Protein AF-A0A2K5JK47-F1 (afdb_monomer_lite)

Foldseek 3Di:
DDWDAWDKDKAWDPDADPVQKTKIKIKTWFIPDQDDKDKDKPDDDDQKDKDWAGWDADPVNRGTITMMMIIHHCVVAPQVAWMWIWIDHPPDDIDTDTHGRD

Secondary structure (DSSP, 8-state):
-PPBPPEEEEEE-SS--TTSEEEEEEEEEEEBSS-SEEEEES--STT-EEEEPPPEE-TTSS-EEEEEEEEEEGGGS-TT-EEEEEEEETTSPPEEEEEE--

Radius of gyration: 14.18 Å; chains: 1; bounding box: 30×26×41 Å

Organism: Colobus angolensis palliatus (NCBI:txid336983)

pLDDT: mean 94.97, std 5.03, range [65.44, 98.69]

Structure (mmCIF, N/CA/C/O backbone):
data_AF-A0A2K5JK47-F1
#
_entry.id   AF-A0A2K5JK47-F1
#
loop_
_atom_site.group_PDB
_atom_site.id
_atom_site.type_symbol
_atom_site.label_atom_id
_atom_site.label_alt_id
_atom_site.label_comp_id
_atom_site.label_asym_id
_atom_site.label_entity_id
_atom_site.label_seq_id
_atom_site.pdbx_PDB_ins_code
_atom_site.Cartn_x
_atom_site.Cartn_y
_atom_site.Cartn_z
_atom_site.occupancy
_atom_site.B_iso_or_equiv
_atom_site.auth_seq_id
_atom_site.auth_comp_id
_atom_site.auth_asym_id
_atom_site.auth_atom_id
_atom_site.pdbx_PDB_model_num
ATOM 1 N N . ALA A 1 1 ? 13.379 -0.827 -22.902 1.00 65.44 1 ALA A N 1
ATOM 2 C CA . ALA A 1 1 ? 11.934 -1.120 -22.817 1.00 65.44 1 ALA A CA 1
ATOM 3 C C . ALA A 1 1 ? 11.247 0.035 -22.097 1.00 65.44 1 ALA A C 1
ATOM 5 O O . ALA A 1 1 ? 11.854 0.592 -21.188 1.00 65.44 1 ALA A O 1
ATOM 6 N N . SER A 1 2 ? 10.051 0.430 -22.534 1.00 80.25 2 SER A N 1
ATOM 7 C CA . SER A 1 2 ? 9.274 1.495 -21.883 1.00 80.25 2 SER A CA 1
ATOM 8 C C . SER A 1 2 ? 8.578 0.966 -20.623 1.00 80.25 2 SER A C 1
ATOM 10 O O . SER A 1 2 ? 8.236 -0.218 -20.607 1.00 80.25 2 SER A O 1
ATOM 12 N N . PRO A 1 3 ? 8.351 1.798 -19.588 1.00 91.38 3 PRO A N 1
ATOM 13 C CA . PRO A 1 3 ? 7.661 1.352 -18.386 1.00 91.38 3 PRO A CA 1
ATOM 14 C C . PRO A 1 3 ? 6.229 0.890 -18.674 1.00 91.38 3 PRO A C 1
ATOM 16 O O . PRO A 1 3 ? 5.436 1.638 -19.245 1.00 91.38 3 PRO A O 1
ATOM 19 N N . THR A 1 4 ? 5.879 -0.311 -18.224 1.00 95.00 4 THR A N 1
ATOM 20 C CA . THR A 1 4 ? 4.503 -0.812 -18.228 1.00 95.00 4 THR A CA 1
ATOM 21 C C . THR A 1 4 ? 3.793 -0.306 -16.979 1.00 95.00 4 THR A C 1
ATOM 23 O O . THR A 1 4 ? 4.273 -0.479 -15.854 1.00 95.00 4 THR A O 1
ATOM 26 N N . LYS A 1 5 ? 2.653 0.358 -17.170 1.00 96.19 5 LYS A N 1
ATOM 27 C CA . LYS A 1 5 ? 1.809 0.850 -16.079 1.00 96.19 5 LYS A CA 1
ATOM 28 C C . LYS A 1 5 ? 1.182 -0.341 -15.324 1.00 96.19 5 LYS A C 1
ATOM 30 O O . LYS A 1 5 ? 0.603 -1.198 -15.988 1.00 96.19 5 LYS A O 1
ATOM 35 N N . PRO A 1 6 ? 1.248 -0.395 -13.976 1.00 97.50 6 PRO A N 1
ATOM 36 C CA . PRO A 1 6 ? 0.569 -1.442 -13.217 1.00 97.50 6 PRO A CA 1
ATOM 37 C C . PRO A 1 6 ? -0.949 -1.305 -13.281 1.00 97.50 6 PRO A C 1
ATOM 39 O O . PRO A 1 6 ? -1.463 -0.187 -13.320 1.00 97.50 6 PRO A O 1
ATOM 42 N N . ASN A 1 7 ? -1.649 -2.425 -13.148 1.00 97.69 7 ASN A N 1
ATOM 43 C CA . ASN A 1 7 ? -3.017 -2.455 -12.645 1.00 97.69 7 ASN A CA 1
ATOM 44 C C . ASN A 1 7 ? -2.982 -2.484 -11.114 1.00 97.69 7 ASN A C 1
ATOM 46 O O . ASN A 1 7 ? -2.147 -3.179 -10.532 1.00 97.69 7 ASN A O 1
ATOM 50 N N . VAL A 1 8 ? -3.868 -1.730 -10.466 1.00 98.44 8 VAL A N 1
ATOM 51 C CA . VAL A 1 8 ? -3.918 -1.630 -9.004 1.00 98.44 8 VAL A CA 1
ATOM 52 C C . VAL A 1 8 ? -5.305 -2.045 -8.526 1.00 98.44 8 VAL A C 1
ATOM 54 O O . VAL A 1 8 ? -6.303 -1.495 -8.987 1.00 98.44 8 VAL A O 1
ATOM 57 N N . PHE A 1 9 ? -5.367 -3.018 -7.619 1.00 98.44 9 PHE A N 1
ATOM 58 C CA . PHE A 1 9 ? -6.618 -3.584 -7.116 1.00 98.44 9 PHE A CA 1
ATOM 59 C C . PHE A 1 9 ? -6.736 -3.396 -5.600 1.00 98.44 9 PHE A C 1
ATOM 61 O O . PHE A 1 9 ? -5.766 -3.677 -4.890 1.00 98.44 9 PHE A O 1
ATOM 68 N N . PRO A 1 10 ? -7.901 -2.960 -5.089 1.00 98.06 10 PRO A N 1
ATOM 69 C CA . PRO A 1 10 ? -8.145 -2.868 -3.656 1.00 98.06 10 PRO A CA 1
ATOM 70 C C . PRO A 1 10 ? -8.330 -4.262 -3.047 1.00 98.06 10 PRO A C 1
ATOM 72 O O . PRO A 1 10 ? -8.966 -5.133 -3.641 1.00 98.06 10 PRO A O 1
ATOM 75 N N . LEU A 1 11 ? -7.799 -4.461 -1.845 1.00 97.75 11 LEU A N 1
ATOM 76 C CA . LEU A 1 11 ? -7.961 -5.665 -1.039 1.00 97.75 11 LEU A CA 1
ATOM 77 C C . LEU A 1 11 ? -8.360 -5.252 0.379 1.00 97.75 11 LEU A C 1
ATOM 79 O O . LEU A 1 11 ? -7.653 -4.482 1.022 1.00 97.75 11 LEU A O 1
ATOM 83 N N . SER A 1 12 ? -9.450 -5.808 0.892 1.00 95.06 12 SER A N 1
ATOM 84 C CA . SER A 1 12 ? -9.971 -5.457 2.215 1.00 95.06 12 SER A CA 1
ATOM 85 C C . SER A 1 12 ? -10.287 -6.724 2.988 1.00 95.06 12 SER A C 1
ATOM 87 O O . SER A 1 12 ? -10.951 -7.623 2.462 1.00 95.06 12 SER A O 1
ATOM 89 N N . LEU A 1 13 ? -9.815 -6.821 4.232 1.00 92.31 13 LEU A N 1
ATOM 90 C CA . LEU A 1 13 ? -10.333 -7.839 5.139 1.00 92.31 13 LEU A CA 1
ATOM 91 C C . LEU A 1 13 ? -11.717 -7.417 5.631 1.00 92.31 13 LEU A C 1
ATOM 93 O O . LEU A 1 13 ? -12.000 -6.235 5.799 1.00 92.31 13 LEU A O 1
ATOM 97 N N . ARG A 1 14 ? -12.593 -8.399 5.854 1.00 86.19 14 ARG A N 1
ATOM 98 C CA . ARG A 1 14 ? -13.940 -8.117 6.350 1.00 86.19 14 ARG A CA 1
ATOM 99 C C . ARG A 1 14 ? -13.902 -7.764 7.829 1.00 86.19 14 ARG A C 1
ATOM 101 O O . ARG A 1 14 ? -13.654 -8.639 8.655 1.00 86.19 14 ARG A O 1
ATOM 108 N N . GLY A 1 15 ? -14.235 -6.511 8.121 1.00 82.81 15 GLY A N 1
ATOM 109 C CA . GLY A 1 15 ? -14.393 -5.984 9.468 1.00 82.81 15 GLY A CA 1
ATOM 110 C C . GLY A 1 15 ? -13.096 -5.905 10.285 1.00 82.81 15 GLY A C 1
ATOM 111 O O . GLY A 1 15 ? -12.017 -6.285 9.815 1.00 82.81 15 GLY A O 1
ATOM 112 N N . PRO A 1 16 ? -13.198 -5.402 11.527 1.00 89.69 16 PRO A N 1
ATOM 113 C CA . PRO A 1 16 ? -12.067 -5.323 12.437 1.00 89.69 16 PRO A CA 1
ATOM 114 C C . PRO A 1 16 ? -11.544 -6.710 12.815 1.00 89.69 16 PRO A C 1
ATOM 116 O O . PRO A 1 16 ? -12.308 -7.650 13.043 1.00 89.69 16 PRO A O 1
ATOM 119 N N . GLN A 1 17 ? -10.228 -6.815 12.928 1.00 92.12 17 GLN A N 1
ATOM 120 C CA . GLN A 1 17 ? -9.532 -7.972 13.467 1.00 92.12 17 GLN A CA 1
ATOM 121 C C . GLN A 1 17 ? -9.671 -8.020 15.003 1.00 92.12 17 GLN A C 1
ATOM 123 O O . GLN A 1 17 ? -10.035 -7.017 15.625 1.00 92.12 17 GLN A O 1
ATOM 128 N N . PRO A 1 18 ? -9.39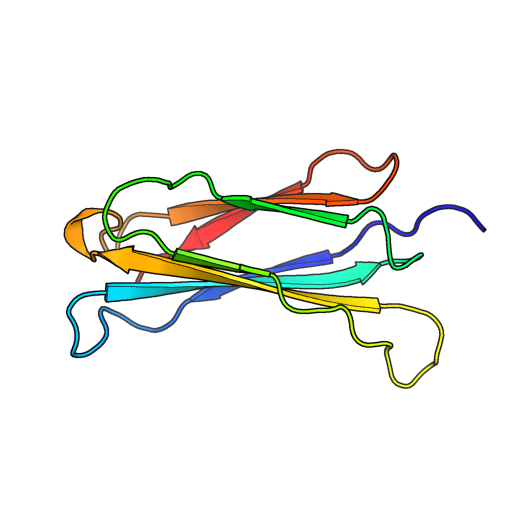2 -9.168 15.655 1.00 91.75 18 PRO A N 1
ATOM 129 C CA . PRO A 1 18 ? -9.539 -9.318 17.110 1.00 91.75 18 PRO A CA 1
ATOM 130 C C . PRO A 1 18 ? -8.720 -8.330 17.956 1.00 91.75 18 PRO A C 1
ATOM 132 O O . PRO A 1 18 ? -9.027 -8.129 19.128 1.00 91.75 18 PRO A O 1
ATOM 135 N N . ASP A 1 19 ? -7.685 -7.725 17.377 1.00 92.31 19 ASP A N 1
ATOM 136 C CA . ASP A 1 19 ? -6.836 -6.701 17.991 1.00 92.31 19 ASP A CA 1
ATOM 137 C C . ASP A 1 19 ? -7.404 -5.271 17.860 1.00 92.31 19 ASP A C 1
ATOM 139 O O . ASP A 1 19 ? -6.780 -4.317 18.321 1.00 92.31 19 ASP A O 1
ATOM 143 N N . GLY A 1 20 ? -8.589 -5.110 17.260 1.00 94.06 20 GLY A N 1
ATOM 144 C CA . GLY A 1 20 ? -9.250 -3.819 17.055 1.00 94.06 20 GLY A CA 1
ATOM 145 C C . GLY A 1 20 ? -8.763 -3.044 15.828 1.00 94.06 20 GLY A C 1
ATOM 146 O O . GLY A 1 20 ? -9.170 -1.892 15.640 1.00 94.06 20 GLY A O 1
ATOM 147 N N . ASN A 1 21 ? -7.923 -3.651 14.986 1.00 96.19 21 ASN A N 1
ATOM 148 C CA . ASN A 1 21 ? -7.412 -3.028 13.770 1.00 96.19 21 ASN A CA 1
ATOM 149 C C . ASN A 1 21 ? -8.203 -3.438 12.529 1.00 96.19 21 ASN A C 1
ATOM 151 O O . ASN A 1 21 ? -8.762 -4.527 12.437 1.00 96.19 21 ASN A O 1
ATOM 155 N N . VAL A 1 22 ? -8.199 -2.567 11.533 1.00 96.44 22 VAL A N 1
ATOM 156 C CA . VAL A 1 22 ? -8.570 -2.877 10.156 1.00 96.44 22 VAL A CA 1
ATOM 157 C C . VAL A 1 22 ? -7.289 -3.173 9.381 1.00 96.44 22 VAL A C 1
ATOM 159 O O . VAL A 1 22 ? -6.248 -2.555 9.609 1.00 96.44 22 VAL A O 1
ATOM 162 N N . VAL A 1 23 ? -7.366 -4.136 8.464 1.00 97.19 23 VAL A N 1
ATOM 163 C CA . VAL A 1 23 ? -6.268 -4.475 7.558 1.00 97.19 23 VAL A CA 1
ATOM 164 C C . VAL A 1 23 ? -6.782 -4.385 6.134 1.00 97.19 23 VAL A C 1
ATOM 166 O O . VAL A 1 23 ? -7.699 -5.109 5.733 1.00 97.19 23 VAL A O 1
ATOM 169 N N . VAL A 1 24 ? -6.152 -3.510 5.367 1.00 97.88 24 VAL A N 1
ATOM 170 C CA . VAL A 1 24 ? -6.410 -3.317 3.943 1.00 97.88 24 VAL A CA 1
ATOM 171 C C . VAL A 1 24 ? -5.101 -3.398 3.171 1.00 97.88 24 VAL A C 1
ATOM 173 O O . VAL A 1 24 ? -4.010 -3.328 3.736 1.00 97.88 24 VAL A O 1
ATOM 176 N N . ALA A 1 25 ? -5.188 -3.595 1.867 1.00 98.38 25 ALA A N 1
ATOM 177 C CA . ALA A 1 25 ? -4.037 -3.679 0.993 1.00 98.38 25 ALA A CA 1
ATOM 178 C C . ALA A 1 25 ? -4.385 -3.223 -0.426 1.00 98.38 25 ALA A C 1
ATOM 180 O O . ALA A 1 25 ? -5.546 -3.158 -0.823 1.00 98.38 25 ALA A O 1
ATOM 181 N N . CYS A 1 26 ? -3.359 -2.931 -1.213 1.00 98.31 26 CYS A N 1
ATOM 182 C CA . CYS A 1 26 ? -3.478 -2.794 -2.657 1.00 98.31 26 CYS A CA 1
ATOM 183 C C . CYS A 1 26 ? -2.540 -3.790 -3.341 1.00 98.31 26 CYS A C 1
ATOM 185 O O . CYS A 1 26 ? -1.364 -3.906 -2.987 1.00 98.31 26 CYS A O 1
ATOM 187 N N . LEU A 1 27 ? -3.074 -4.527 -4.315 1.00 98.62 27 LEU A N 1
ATOM 188 C CA . LEU A 1 27 ? -2.308 -5.392 -5.209 1.00 98.62 27 LEU A CA 1
ATOM 189 C C . LEU A 1 27 ? -1.880 -4.575 -6.424 1.00 98.62 27 LEU A C 1
ATOM 191 O O . LEU A 1 27 ? -2.728 -4.043 -7.133 1.00 98.62 27 LEU A O 1
ATOM 195 N N . VAL A 1 28 ? -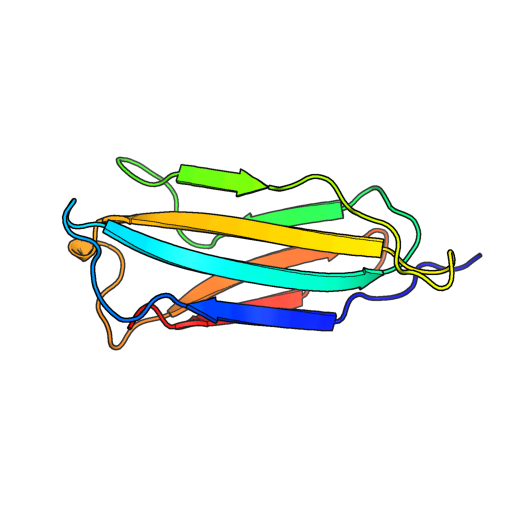0.580 -4.514 -6.686 1.00 98.38 28 VAL A N 1
ATOM 196 C CA . VAL A 1 28 ? 0.020 -3.819 -7.827 1.00 98.38 28 VAL A CA 1
ATOM 197 C C . VAL A 1 28 ? 0.534 -4.882 -8.790 1.00 98.38 28 VAL A C 1
ATOM 199 O O . VAL A 1 28 ? 1.510 -5.560 -8.493 1.00 98.38 28 VAL A O 1
ATOM 202 N N . GLN A 1 29 ? -0.123 -5.064 -9.931 1.00 97.56 29 GLN A N 1
ATOM 203 C CA . GLN A 1 29 ? 0.108 -6.197 -10.830 1.00 97.56 29 GLN A CA 1
ATOM 204 C C . GLN A 1 29 ? 0.443 -5.745 -12.252 1.00 97.56 29 GLN A C 1
ATOM 206 O O . GLN A 1 29 ? -0.155 -4.809 -12.781 1.00 97.56 29 GLN A O 1
ATOM 211 N N . GLY A 1 30 ? 1.356 -6.465 -12.904 1.00 96.44 30 GLY A N 1
ATOM 212 C CA . GLY A 1 30 ? 1.610 -6.324 -14.337 1.00 96.44 30 GLY A CA 1
ATOM 213 C C . GLY A 1 30 ? 2.504 -5.138 -14.701 1.00 96.44 30 GLY A C 1
ATOM 214 O O . GLY A 1 30 ? 2.362 -4.590 -15.791 1.00 96.44 30 GLY A O 1
ATOM 215 N N . PHE A 1 31 ? 3.399 -4.709 -13.808 1.00 96.62 31 PHE A N 1
ATOM 216 C CA . PHE A 1 31 ? 4.319 -3.598 -14.074 1.00 96.62 31 PHE A CA 1
ATOM 217 C C . PHE A 1 31 ? 5.703 -4.075 -14.507 1.00 96.62 31 PHE A C 1
ATOM 219 O O . PHE A 1 31 ? 6.118 -5.194 -14.219 1.00 96.62 31 PHE A O 1
ATOM 226 N N . PHE A 1 32 ? 6.429 -3.208 -15.205 1.00 95.75 32 PHE A N 1
ATOM 227 C CA . PHE A 1 32 ? 7.823 -3.430 -15.575 1.00 95.75 32 PHE A CA 1
ATOM 228 C C . PHE A 1 32 ? 8.506 -2.086 -15.850 1.00 95.75 32 PHE A C 1
ATOM 230 O O . PHE A 1 32 ? 7.885 -1.253 -16.516 1.00 95.75 32 PHE A O 1
ATOM 237 N N . PRO A 1 33 ? 9.775 -1.870 -15.457 1.00 94.44 33 PRO A N 1
ATOM 238 C CA . PRO A 1 33 ? 10.633 -2.778 -14.682 1.00 94.44 33 PRO A CA 1
ATOM 239 C C . PRO A 1 33 ? 10.316 -2.740 -13.176 1.00 94.44 33 PRO A C 1
ATOM 241 O O . PRO A 1 33 ? 9.346 -2.113 -12.783 1.00 94.44 33 PRO A O 1
ATOM 244 N N . GLN A 1 34 ? 11.071 -3.447 -12.326 1.00 94.75 34 GLN A N 1
ATOM 245 C CA . GLN A 1 34 ? 10.698 -3.582 -10.907 1.00 94.75 34 GLN A CA 1
ATOM 246 C C . GLN A 1 34 ? 10.764 -2.268 -10.101 1.00 94.75 34 GLN A C 1
ATOM 248 O O . GLN A 1 34 ? 9.964 -2.068 -9.193 1.00 94.75 34 GLN A O 1
ATOM 253 N N . GLU A 1 35 ? 11.713 -1.377 -10.410 1.00 93.81 35 GLU A N 1
ATOM 254 C CA . GLU A 1 35 ? 12.011 -0.185 -9.606 1.00 93.81 35 GLU A CA 1
ATOM 255 C C . GLU A 1 35 ? 12.509 0.983 -10.464 1.00 93.81 35 GLU A C 1
ATOM 257 O O . GLU A 1 35 ? 13.325 0.731 -11.346 1.00 93.81 35 GLU A O 1
ATOM 262 N N . PRO A 1 36 ? 12.122 2.245 -10.166 1.00 95.94 36 PRO A N 1
ATOM 263 C CA . PRO A 1 36 ? 11.458 2.647 -8.928 1.00 95.94 36 PRO A CA 1
ATOM 264 C C . PRO A 1 36 ? 9.942 2.416 -8.921 1.00 95.94 36 PRO A C 1
ATOM 266 O O . PRO A 1 36 ? 9.210 2.831 -9.827 1.00 95.94 36 PRO A O 1
ATOM 269 N N . LEU A 1 37 ? 9.488 1.824 -7.818 1.00 97.44 37 LEU A N 1
ATOM 270 C CA . LEU A 1 37 ? 8.093 1.707 -7.424 1.00 97.44 37 LEU A CA 1
ATOM 271 C C . LEU A 1 37 ? 7.946 2.289 -6.017 1.00 97.44 37 LEU A C 1
ATOM 273 O O . LEU A 1 37 ? 8.643 1.882 -5.091 1.00 97.44 37 LEU A O 1
ATOM 277 N N . ASN A 1 38 ? 7.034 3.239 -5.853 1.00 97.69 38 ASN A N 1
ATOM 278 C CA . ASN A 1 38 ? 6.684 3.800 -4.559 1.00 97.69 38 ASN A CA 1
ATOM 279 C C . ASN A 1 38 ? 5.189 3.599 -4.315 1.00 97.69 38 ASN A C 1
ATOM 281 O O . ASN A 1 38 ? 4.368 3.942 -5.168 1.00 97.69 38 ASN A O 1
ATOM 285 N N . VAL A 1 39 ? 4.865 3.014 -3.163 1.00 98.38 39 VAL A N 1
ATOM 286 C CA . VAL A 1 39 ? 3.492 2.798 -2.713 1.00 98.38 39 VAL A CA 1
ATOM 287 C C . VAL A 1 39 ? 3.330 3.447 -1.345 1.00 98.38 39 VAL A C 1
ATOM 289 O O . VAL A 1 39 ? 4.092 3.143 -0.421 1.00 98.38 39 VAL A O 1
ATOM 292 N N . THR A 1 40 ? 2.373 4.364 -1.238 1.00 98.19 40 THR A N 1
ATOM 293 C CA . THR A 1 40 ? 2.040 5.099 -0.010 1.00 98.19 40 THR A CA 1
ATOM 294 C C . THR A 1 40 ? 0.533 5.092 0.227 1.00 98.19 40 THR A C 1
ATOM 296 O O . THR A 1 40 ? -0.239 4.676 -0.636 1.00 98.19 40 THR A O 1
ATOM 299 N N . TRP A 1 41 ? 0.113 5.533 1.412 1.00 98.56 41 TRP A N 1
ATOM 300 C CA . TRP A 1 41 ? -1.285 5.538 1.835 1.00 98.56 41 TRP A CA 1
ATOM 301 C C . TRP A 1 41 ? -1.719 6.924 2.308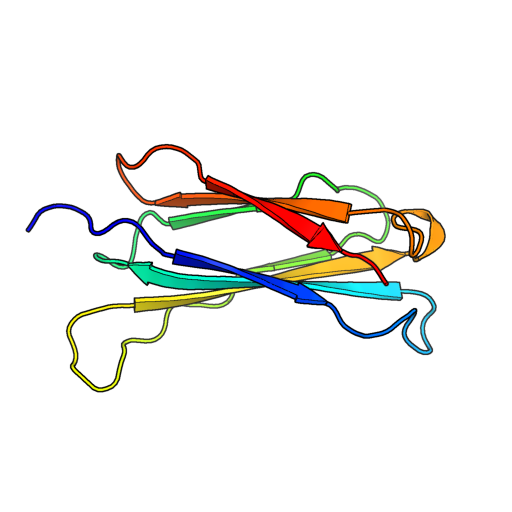 1.00 98.56 41 TRP A C 1
ATOM 303 O O . TRP A 1 41 ? -0.882 7.702 2.768 1.00 98.56 41 TRP A O 1
ATOM 313 N N . SER A 1 42 ? -3.019 7.216 2.207 1.00 97.44 42 SER A N 1
ATOM 314 C CA . SER A 1 42 ? -3.608 8.470 2.700 1.00 97.44 42 SER A CA 1
ATOM 315 C C . SER A 1 42 ? -3.553 8.605 4.224 1.00 97.44 42 SER A C 1
ATOM 317 O O . SER A 1 42 ? -3.495 9.722 4.729 1.00 97.44 42 SER A O 1
ATOM 319 N N . GLU A 1 43 ? -3.543 7.480 4.946 1.00 94.88 43 GLU A N 1
ATOM 320 C CA . GLU A 1 43 ? -3.492 7.443 6.408 1.00 94.88 43 GLU A CA 1
ATOM 321 C C . GLU A 1 43 ? -2.071 7.227 6.928 1.00 94.88 43 GLU A C 1
ATOM 323 O O . GLU A 1 43 ? -1.304 6.404 6.420 1.00 94.88 43 GLU A O 1
ATOM 328 N N . SER A 1 44 ? -1.728 7.960 7.986 1.00 94.12 44 SER A N 1
ATOM 329 C CA . SER A 1 44 ? -0.462 7.840 8.708 1.00 94.12 44 SER A CA 1
ATOM 330 C C . SER A 1 44 ? -0.627 8.331 10.146 1.00 94.12 44 SER A C 1
ATOM 332 O O . SER A 1 44 ? -1.527 9.113 10.442 1.00 94.12 44 SER A O 1
ATOM 334 N N . GLY A 1 45 ? 0.252 7.897 11.051 1.00 93.12 45 GLY A N 1
ATOM 335 C CA . GLY A 1 45 ? 0.251 8.360 12.439 1.00 93.12 45 GLY A CA 1
ATOM 336 C C . GLY A 1 45 ? 0.255 7.226 13.458 1.00 93.12 45 GLY A C 1
ATOM 337 O O . GLY A 1 45 ? 0.735 6.124 13.194 1.00 93.12 45 GLY A O 1
ATOM 338 N N . ALA A 1 46 ? -0.238 7.515 14.664 1.00 94.50 46 ALA A N 1
ATOM 339 C CA . ALA A 1 46 ? -0.194 6.579 15.781 1.00 94.50 46 ALA A CA 1
ATOM 340 C C . ALA A 1 46 ? -1.062 5.338 15.514 1.00 94.50 46 ALA A C 1
ATOM 342 O O . ALA A 1 46 ? -2.257 5.449 15.242 1.00 94.50 46 ALA A O 1
ATOM 343 N N . GLY A 1 47 ? -0.454 4.154 15.626 1.00 94.81 47 GLY A N 1
ATOM 344 C CA . GLY A 1 47 ? -1.122 2.871 15.389 1.00 94.81 47 GLY A CA 1
ATOM 345 C C . GLY A 1 47 ? -1.249 2.479 13.914 1.00 94.81 47 GLY A C 1
ATOM 346 O O . GLY A 1 47 ? -1.698 1.372 13.637 1.00 94.81 47 GLY A O 1
ATOM 347 N N . VAL A 1 48 ? -0.823 3.334 12.978 1.00 97.75 48 VAL A N 1
ATOM 348 C CA . VAL A 1 48 ? -0.818 3.027 11.544 1.00 97.75 48 VAL A CA 1
ATOM 349 C C . VAL A 1 48 ? 0.504 2.371 11.158 1.00 97.75 48 VAL A C 1
ATOM 351 O O . VAL A 1 48 ? 1.577 2.905 11.435 1.00 97.75 48 VAL A O 1
ATOM 354 N N . THR A 1 49 ? 0.439 1.221 10.493 1.00 97.94 49 THR A N 1
ATOM 355 C CA . THR A 1 49 ? 1.607 0.491 9.986 1.00 97.94 49 THR A CA 1
ATOM 356 C C . THR A 1 49 ? 1.440 0.198 8.502 1.00 97.94 49 THR A C 1
ATOM 358 O O . THR A 1 49 ? 0.400 -0.306 8.085 1.00 97.94 49 THR A O 1
ATOM 361 N N . VAL A 1 50 ? 2.482 0.479 7.715 1.00 98.38 50 VAL A N 1
ATOM 362 C CA . VAL A 1 50 ? 2.543 0.162 6.281 1.00 98.38 50 VAL A CA 1
ATOM 363 C C . VAL A 1 50 ? 3.628 -0.878 6.036 1.00 98.38 50 VAL A C 1
ATOM 365 O O . VAL A 1 50 ? 4.764 -0.709 6.482 1.00 98.38 50 VAL A O 1
ATOM 368 N N . ILE A 1 51 ? 3.296 -1.929 5.290 1.00 98.31 51 ILE A N 1
ATOM 369 C CA . ILE A 1 51 ? 4.240 -2.953 4.837 1.00 98.31 51 ILE A CA 1
ATOM 370 C C . ILE A 1 51 ? 4.191 -3.014 3.312 1.00 98.31 51 ILE A C 1
ATOM 372 O O . ILE A 1 51 ? 3.199 -3.446 2.730 1.00 98.31 51 ILE A O 1
ATOM 376 N N . ASN A 1 52 ? 5.281 -2.600 2.664 1.00 98.19 52 ASN A N 1
ATOM 377 C CA . ASN A 1 52 ? 5.477 -2.757 1.224 1.00 98.19 52 ASN A CA 1
ATOM 378 C C . ASN A 1 52 ? 6.245 -4.056 0.969 1.00 98.19 52 ASN A C 1
ATOM 380 O O . ASN A 1 52 ? 7.400 -4.181 1.379 1.00 98.19 52 ASN A O 1
ATOM 384 N N . PHE A 1 53 ? 5.612 -5.021 0.308 1.00 98.19 53 PHE A N 1
ATOM 385 C CA . PHE A 1 53 ? 6.247 -6.296 -0.005 1.00 98.19 53 PHE A CA 1
ATOM 386 C C . PHE A 1 53 ? 7.186 -6.159 -1.218 1.00 98.19 53 PHE A C 1
ATOM 388 O O . PHE A 1 53 ? 6.994 -5.283 -2.069 1.00 98.19 53 PHE A O 1
ATOM 395 N N . PRO A 1 54 ? 8.236 -6.992 -1.319 1.00 96.94 54 PRO A N 1
ATOM 396 C CA . PRO A 1 54 ? 9.093 -7.003 -2.497 1.00 96.94 54 PRO A CA 1
ATOM 397 C C . PRO A 1 54 ? 8.327 -7.529 -3.725 1.00 96.94 54 PRO A C 1
ATOM 399 O O . PRO A 1 54 ? 7.527 -8.460 -3.588 1.00 96.94 54 PRO A O 1
ATOM 402 N N . PRO A 1 55 ? 8.574 -6.985 -4.931 1.00 96.88 55 PRO A N 1
ATOM 403 C CA . PRO A 1 55 ? 7.990 -7.515 -6.155 1.00 96.88 55 PRO A CA 1
ATOM 404 C C . PRO A 1 55 ? 8.396 -8.961 -6.446 1.00 96.88 55 PRO A C 1
ATOM 406 O O . PRO A 1 55 ? 9.562 -9.333 -6.320 1.00 96.88 55 PRO A O 1
ATOM 409 N N . SER A 1 56 ? 7.441 -9.757 -6.915 1.00 96.62 56 SER A N 1
ATOM 410 C CA . SER A 1 56 ? 7.657 -11.071 -7.509 1.00 96.62 56 SER A CA 1
ATOM 411 C C . SER A 1 56 ? 7.395 -11.021 -9.011 1.00 96.62 56 SER A C 1
ATOM 413 O O . SER A 1 56 ? 6.555 -10.259 -9.494 1.00 96.62 56 SER A O 1
ATOM 415 N N . GLN A 1 57 ? 8.146 -11.814 -9.767 1.00 95.44 57 GLN A N 1
ATOM 416 C CA . GLN A 1 57 ? 7.976 -11.922 -11.211 1.00 95.44 57 GLN A CA 1
ATOM 417 C C . GLN A 1 57 ? 6.861 -12.922 -11.525 1.00 95.44 57 GLN A C 1
ATOM 419 O O . GLN A 1 57 ? 6.715 -13.942 -10.847 1.00 95.44 57 GLN A O 1
ATOM 424 N N . ASP A 1 58 ? 6.060 -12.624 -12.539 1.00 88.81 58 ASP A N 1
ATOM 425 C CA . ASP A 1 58 ? 5.036 -13.536 -13.023 1.00 88.81 58 ASP A CA 1
ATOM 426 C C . ASP A 1 58 ? 5.651 -14.791 -13.666 1.00 88.81 58 ASP A C 1
ATOM 428 O O . ASP A 1 58 ? 6.824 -14.823 -14.039 1.00 88.81 58 ASP A O 1
ATOM 432 N N . ALA A 1 59 ? 4.849 -15.848 -13.822 1.00 85.50 59 ALA A N 1
ATOM 433 C CA . ALA A 1 59 ? 5.326 -17.119 -14.377 1.00 85.50 59 ALA A CA 1
ATOM 434 C C . ALA A 1 59 ? 5.851 -16.993 -15.822 1.00 85.50 59 ALA A C 1
ATOM 436 O O . ALA A 1 59 ? 6.628 -17.835 -16.267 1.00 85.50 59 ALA A O 1
ATOM 437 N N . SER A 1 60 ? 5.426 -15.953 -16.550 1.00 85.12 60 SER A N 1
ATOM 438 C CA . SER A 1 60 ? 5.891 -15.675 -17.910 1.00 85.12 60 SER A CA 1
ATOM 439 C C . SER A 1 60 ? 7.284 -15.031 -17.953 1.00 85.12 60 SER A C 1
ATOM 441 O O . SER A 1 60 ? 7.917 -15.018 -19.009 1.00 85.12 60 SER A O 1
ATOM 443 N N . GLY A 1 61 ? 7.788 -14.533 -16.817 1.00 79.25 61 GLY A N 1
ATOM 444 C CA . GLY A 1 61 ? 9.089 -13.876 -16.719 1.00 79.25 61 GLY A CA 1
ATOM 445 C C . GLY A 1 61 ? 9.103 -12.456 -17.294 1.00 79.25 61 GLY A C 1
ATOM 446 O O . GLY A 1 61 ? 10.179 -11.900 -17.512 1.00 79.25 61 GLY A O 1
ATOM 447 N N . GLY A 1 62 ? 7.947 -11.850 -17.558 1.00 88.62 62 GLY A N 1
ATOM 448 C CA . GLY A 1 62 ? 7.857 -10.560 -18.249 1.00 88.62 62 GLY A CA 1
ATOM 449 C C . GLY A 1 62 ? 7.476 -9.389 -17.351 1.00 88.62 62 GLY A C 1
ATOM 450 O O . GLY A 1 62 ? 7.912 -8.263 -17.596 1.00 88.62 62 GLY A O 1
ATOM 451 N N . LEU A 1 63 ? 6.659 -9.635 -16.327 1.00 95.88 63 LEU A N 1
ATOM 452 C CA . LEU A 1 63 ? 6.030 -8.588 -15.526 1.00 95.88 63 LEU A CA 1
ATOM 453 C C . LEU A 1 63 ? 6.164 -8.874 -14.033 1.00 95.88 63 LEU A C 1
ATOM 455 O O . LEU A 1 63 ? 6.310 -10.014 -13.602 1.00 95.88 63 LEU A O 1
ATOM 459 N N . TYR A 1 64 ? 6.076 -7.817 -13.237 1.00 97.25 64 TYR A N 1
ATOM 460 C CA . TYR A 1 64 ? 6.173 -7.870 -11.788 1.00 97.25 64 TYR A CA 1
ATOM 461 C C . TYR A 1 64 ? 4.813 -7.651 -11.129 1.00 97.25 64 TYR A C 1
ATOM 463 O O . TYR A 1 64 ? 3.920 -6.987 -11.667 1.00 97.25 64 TYR A O 1
ATOM 471 N N . THR A 1 65 ? 4.668 -8.224 -9.940 1.00 97.44 65 THR A N 1
ATOM 472 C CA . THR A 1 65 ? 3.530 -8.050 -9.041 1.00 97.44 65 THR A CA 1
ATOM 473 C C . THR A 1 65 ? 4.045 -7.800 -7.631 1.00 97.44 65 THR A C 1
ATOM 475 O O . THR A 1 65 ? 4.997 -8.434 -7.199 1.00 97.44 65 THR A O 1
ATOM 478 N N . THR A 1 66 ? 3.425 -6.890 -6.894 1.00 98.19 66 THR A N 1
ATOM 479 C CA . THR A 1 66 ? 3.678 -6.695 -5.465 1.00 98.19 66 THR A CA 1
ATOM 480 C C . THR A 1 66 ? 2.389 -6.310 -4.745 1.00 98.19 66 THR A C 1
ATOM 482 O O . THR A 1 66 ? 1.361 -6.072 -5.380 1.00 98.19 66 THR A O 1
ATOM 485 N N . SER A 1 67 ? 2.431 -6.221 -3.424 1.00 98.44 67 SER A N 1
ATOM 486 C CA . SER A 1 67 ? 1.369 -5.646 -2.613 1.00 98.44 67 SER A CA 1
ATOM 487 C C . SER A 1 67 ? 1.922 -4.666 -1.582 1.00 98.44 67 SER A C 1
ATOM 489 O O . SER A 1 67 ? 3.076 -4.744 -1.155 1.00 98.44 67 SER A O 1
ATOM 491 N N . SER A 1 68 ? 1.070 -3.733 -1.172 1.00 98.69 68 SER A N 1
ATOM 492 C CA . SER A 1 68 ? 1.267 -2.924 0.028 1.00 98.69 68 SER A CA 1
ATOM 493 C C . SER A 1 68 ? 0.107 -3.180 0.973 1.00 98.69 68 SER A C 1
ATOM 495 O O . SER A 1 68 ? -1.040 -3.195 0.529 1.00 98.69 68 SER A O 1
ATOM 497 N N . GLN A 1 69 ? 0.400 -3.406 2.247 1.00 98.50 69 GLN A N 1
ATOM 498 C CA . GLN A 1 69 ? -0.578 -3.582 3.314 1.00 98.50 69 GLN A CA 1
ATOM 499 C C . GLN A 1 69 ? -0.557 -2.368 4.240 1.00 98.50 69 GLN A C 1
ATOM 501 O O . GLN A 1 69 ? 0.514 -1.886 4.609 1.00 98.50 69 GLN A O 1
ATOM 506 N N . LEU A 1 70 ? -1.743 -1.930 4.645 1.00 98.38 70 LEU A N 1
ATOM 507 C CA . LEU A 1 70 ? -1.978 -0.929 5.671 1.00 98.38 70 LEU A CA 1
ATOM 508 C C . LEU A 1 70 ? -2.772 -1.568 6.814 1.00 98.38 70 LEU A C 1
ATOM 510 O O . LEU A 1 70 ? -3.858 -2.112 6.605 1.00 98.38 70 LEU A O 1
ATOM 514 N N . THR A 1 71 ? -2.233 -1.455 8.021 1.00 97.81 71 THR A N 1
ATOM 515 C CA . THR A 1 71 ? -2.914 -1.806 9.269 1.00 97.81 71 THR A CA 1
ATOM 516 C C . THR A 1 71 ? -3.139 -0.529 10.061 1.00 97.81 71 THR A C 1
ATOM 518 O O . THR A 1 71 ? -2.191 0.224 10.281 1.00 97.81 71 THR A O 1
ATOM 521 N N . LEU A 1 72 ? -4.374 -0.277 10.483 1.00 97.50 72 LEU A N 1
ATOM 522 C CA . LEU A 1 72 ? -4.755 0.925 11.223 1.00 97.50 72 LEU A CA 1
ATOM 523 C C . LEU A 1 72 ? -5.886 0.635 12.218 1.00 97.50 72 LEU A C 1
ATOM 525 O O . LEU A 1 72 ? -6.682 -0.273 11.973 1.00 97.50 72 LEU A O 1
ATOM 529 N N . PRO A 1 73 ? -6.007 1.389 13.324 1.00 96.88 73 PRO A N 1
ATOM 530 C CA . PRO A 1 73 ? -7.107 1.216 14.268 1.00 96.88 73 PRO A CA 1
ATOM 531 C C . PRO A 1 73 ? -8.462 1.399 13.582 1.00 96.88 73 PRO A C 1
ATOM 533 O O . PRO A 1 73 ? -8.631 2.333 12.799 1.00 96.88 73 PRO A O 1
ATOM 536 N N . ALA A 1 74 ? -9.464 0.584 13.924 1.00 94.69 74 ALA A N 1
ATOM 537 C CA . ALA A 1 74 ? -10.795 0.678 13.308 1.00 94.69 74 ALA A CA 1
ATOM 538 C C . ALA A 1 74 ? -11.454 2.063 13.476 1.00 94.69 74 ALA A C 1
ATOM 540 O O . ALA A 1 74 ? -12.229 2.495 12.630 1.00 94.69 74 ALA A O 1
ATOM 541 N N . ALA A 1 75 ? -11.106 2.796 14.538 1.00 94.12 75 ALA A N 1
ATOM 542 C CA . ALA A 1 75 ? -11.563 4.171 14.748 1.00 94.12 75 ALA A CA 1
ATOM 543 C C . ALA A 1 75 ?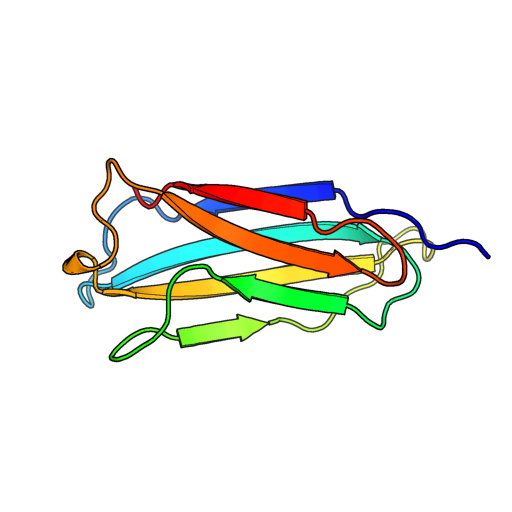 -11.026 5.169 13.701 1.00 94.12 75 ALA A C 1
ATOM 545 O O . ALA A 1 75 ? -11.635 6.215 13.501 1.00 94.12 75 ALA A O 1
ATOM 546 N N . GLN A 1 76 ? -9.896 4.859 13.057 1.00 94.56 76 GLN A N 1
ATOM 547 C CA . GLN A 1 76 ? -9.290 5.667 11.993 1.00 94.56 76 GLN A CA 1
ATOM 548 C C . GLN A 1 76 ? -9.784 5.259 10.599 1.00 94.56 76 GLN A C 1
ATOM 550 O O . GLN A 1 76 ? -9.583 6.008 9.653 1.00 94.56 76 GLN A O 1
ATOM 555 N N . CYS A 1 77 ? -10.448 4.104 10.462 1.00 94.25 77 CYS A N 1
ATOM 556 C CA . CYS A 1 77 ? -11.166 3.764 9.238 1.00 94.25 77 CYS A CA 1
ATOM 557 C C . CYS A 1 77 ? -12.432 2.927 9.497 1.00 94.25 77 CYS A C 1
ATOM 559 O O . CYS A 1 77 ? -12.388 1.692 9.473 1.00 94.25 77 CYS A O 1
ATOM 561 N N . PRO A 1 78 ? -13.569 3.596 9.753 1.00 92.62 78 PRO A N 1
ATOM 562 C CA . PRO A 1 78 ? -14.885 2.972 9.851 1.00 92.62 78 PRO A CA 1
ATOM 563 C C . PRO A 1 78 ? -15.296 2.219 8.573 1.00 92.62 78 PRO A C 1
ATOM 565 O O . PRO A 1 78 ? -14.804 2.499 7.482 1.00 92.62 78 PRO A O 1
ATOM 568 N N . SER A 1 79 ? -16.240 1.279 8.694 1.00 90.31 79 SER A N 1
ATOM 569 C CA . SER A 1 79 ? -16.664 0.397 7.591 1.00 90.31 79 SER A CA 1
ATOM 570 C C . SER A 1 79 ? -17.230 1.112 6.360 1.00 90.31 79 SER A C 1
ATOM 572 O O . SER A 1 79 ? -17.150 0.578 5.262 1.00 90.31 79 SER A O 1
ATOM 574 N N . ASP A 1 80 ? -17.810 2.298 6.516 1.00 92.19 80 ASP A N 1
ATOM 575 C CA . ASP A 1 80 ? -18.352 3.110 5.420 1.00 92.19 80 ASP A CA 1
ATOM 576 C C . ASP A 1 80 ? -17.299 4.007 4.748 1.00 92.19 80 ASP A C 1
ATOM 578 O O . ASP A 1 80 ? -17.608 4.722 3.793 1.00 92.19 80 ASP A O 1
ATOM 582 N N . GLN A 1 81 ? -16.053 3.964 5.223 1.00 95.12 81 GLN A N 1
ATOM 583 C CA . GLN A 1 81 ? -14.947 4.747 4.690 1.00 95.12 81 GLN A CA 1
ATOM 584 C C . GLN A 1 81 ? -14.004 3.920 3.814 1.00 95.12 81 GLN A C 1
ATOM 586 O O . GLN A 1 81 ? -14.063 2.692 3.705 1.00 95.12 81 G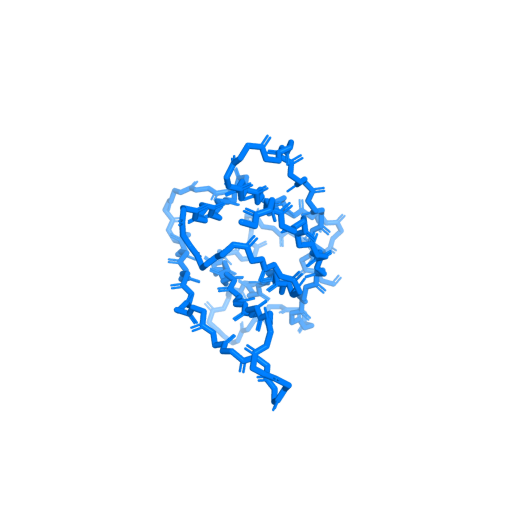LN A O 1
ATOM 591 N N . SER A 1 82 ? -13.127 4.640 3.124 1.00 97.06 82 SER A N 1
ATOM 592 C CA . SER A 1 82 ? -12.056 4.075 2.319 1.00 97.06 82 SER A CA 1
ATOM 593 C C . SER A 1 82 ? -10.793 4.889 2.522 1.00 97.06 82 SER A C 1
ATOM 595 O O . SER A 1 82 ? -10.845 6.112 2.640 1.00 97.06 82 SER A O 1
ATOM 597 N N . VAL A 1 83 ? -9.659 4.208 2.489 1.00 97.75 83 VAL A N 1
ATOM 598 C CA . VAL A 1 83 ? -8.332 4.827 2.456 1.00 97.75 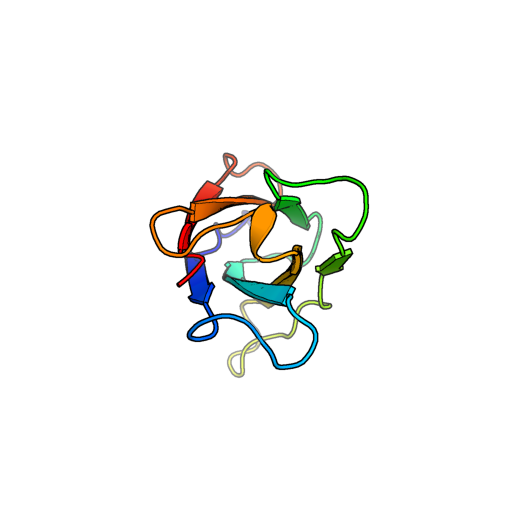83 VAL A CA 1
ATOM 599 C C . VAL A 1 83 ? -7.764 4.736 1.051 1.00 97.75 83 VAL A C 1
ATOM 601 O O . VAL A 1 83 ? -8.142 3.860 0.276 1.00 97.75 83 VAL A O 1
ATOM 604 N N . THR A 1 84 ? -6.858 5.637 0.691 1.00 98.50 84 THR A N 1
ATOM 605 C CA . THR A 1 84 ? -6.294 5.666 -0.664 1.00 98.50 84 THR A CA 1
ATOM 606 C C . THR A 1 84 ? -4.904 5.052 -0.676 1.00 98.50 84 THR A C 1
ATOM 608 O O . THR A 1 84 ? -4.046 5.470 0.097 1.00 98.50 84 THR A O 1
ATOM 611 N N . CYS A 1 85 ? -4.677 4.087 -1.567 1.00 98.62 85 CYS A N 1
ATOM 612 C CA . CYS A 1 85 ? -3.348 3.610 -1.937 1.00 98.62 85 CYS A CA 1
ATOM 613 C C . CYS A 1 85 ? -2.851 4.405 -3.150 1.00 98.62 85 CYS A C 1
ATOM 615 O O . CYS A 1 85 ? -3.489 4.400 -4.206 1.00 98.62 85 CYS A O 1
ATOM 617 N N . HIS A 1 86 ? -1.711 5.072 -2.993 1.00 98.50 86 HIS A N 1
ATOM 618 C CA . HIS A 1 86 ? -1.046 5.863 -4.021 1.00 98.50 86 HIS A CA 1
ATOM 619 C C . HIS A 1 86 ? 0.106 5.054 -4.615 1.00 98.50 86 HIS A C 1
ATOM 621 O O . HIS A 1 86 ? 1.058 4.708 -3.914 1.00 98.50 86 HIS A O 1
ATOM 627 N N . VAL A 1 87 ? 0.051 4.766 -5.915 1.00 98.62 87 VAL A N 1
ATOM 628 C CA . VAL A 1 87 ? 1.077 3.978 -6.612 1.00 98.62 87 VAL A CA 1
ATOM 629 C C . VAL A 1 87 ? 1.784 4.837 -7.651 1.00 98.62 87 VAL A C 1
ATOM 631 O O . VAL A 1 87 ? 1.204 5.222 -8.669 1.00 98.62 87 VAL A O 1
ATOM 634 N N . LYS A 1 88 ? 3.075 5.091 -7.432 1.00 98.06 88 LYS A N 1
ATOM 635 C CA . LYS A 1 88 ? 3.967 5.762 -8.381 1.00 98.06 88 LYS A CA 1
ATOM 636 C C . LYS A 1 88 ? 4.984 4.765 -8.923 1.00 98.06 88 LYS A C 1
ATOM 638 O O . LYS A 1 88 ? 5.885 4.332 -8.214 1.00 98.06 88 LYS A O 1
ATOM 643 N N . HIS A 1 89 ? 4.857 4.437 -10.204 1.00 97.44 89 HIS A N 1
ATOM 644 C CA . HIS A 1 89 ? 5.776 3.539 -10.897 1.00 97.44 89 HIS A CA 1
ATOM 645 C C . HIS A 1 89 ? 6.494 4.280 -12.030 1.00 97.44 89 HIS A C 1
ATOM 647 O O . HIS A 1 89 ? 5.868 4.620 -13.040 1.00 97.44 89 HIS A O 1
ATOM 653 N N . TYR A 1 90 ? 7.802 4.516 -11.887 1.00 95.44 90 TYR A N 1
ATOM 654 C CA . TYR A 1 90 ? 8.605 5.227 -12.892 1.00 95.44 90 TYR A CA 1
ATOM 655 C C . TYR A 1 90 ? 7.971 6.571 -13.322 1.00 95.44 90 TYR A C 1
ATOM 657 O O . TYR A 1 90 ? 7.483 7.354 -12.504 1.00 95.44 90 TYR A O 1
ATOM 665 N N . THR A 1 91 ? 7.976 6.863 -14.621 1.00 92.50 91 THR A N 1
ATOM 666 C CA . THR A 1 91 ? 7.397 8.045 -15.251 1.00 92.50 91 THR A CA 1
ATOM 667 C C . THR A 1 91 ? 5.877 7.968 -15.406 1.00 92.50 91 THR A C 1
ATOM 669 O O . THR A 1 91 ? 5.281 8.954 -15.832 1.00 92.50 91 THR A O 1
ATOM 672 N N . ASN A 1 92 ? 5.222 6.860 -15.026 1.00 93.31 92 ASN A N 1
ATOM 673 C CA . ASN A 1 92 ? 3.762 6.765 -15.100 1.00 93.31 92 ASN A CA 1
ATOM 674 C C . ASN A 1 92 ? 3.098 7.776 -14.147 1.00 93.31 92 ASN A C 1
ATOM 676 O O . ASN A 1 92 ? 3.655 8.057 -13.078 1.00 93.31 92 ASN A O 1
ATOM 680 N N . PRO A 1 93 ? 1.913 8.313 -14.487 1.00 95.38 93 PRO A N 1
ATOM 681 C CA . PRO A 1 93 ? 1.100 9.076 -13.545 1.00 95.38 93 PRO A CA 1
ATOM 682 C C . PRO A 1 93 ? 0.823 8.280 -12.264 1.00 95.38 93 PRO A C 1
ATOM 684 O O . PRO A 1 93 ? 0.779 7.047 -12.299 1.00 95.38 93 PRO A O 1
ATOM 687 N N . ILE A 1 94 ? 0.644 8.990 -11.147 1.00 97.56 94 ILE A N 1
ATOM 688 C CA . ILE A 1 94 ? 0.231 8.369 -9.884 1.00 97.56 94 ILE A CA 1
ATOM 689 C C . ILE A 1 94 ? -1.135 7.712 -10.094 1.00 97.56 94 ILE A C 1
ATOM 691 O O . ILE A 1 94 ? -2.000 8.267 -10.775 1.00 97.56 94 ILE A O 1
ATOM 695 N N . GLN A 1 95 ? -1.294 6.511 -9.549 1.00 98.06 95 GLN A N 1
ATOM 696 C CA . GLN A 1 95 ? -2.570 5.814 -9.509 1.00 98.06 95 GLN A CA 1
ATOM 697 C C . GLN A 1 95 ? -3.089 5.822 -8.083 1.00 98.06 95 GLN A C 1
ATOM 699 O O . GLN A 1 95 ? -2.461 5.231 -7.206 1.00 98.06 95 GLN A O 1
ATOM 704 N N . ASP A 1 96 ? -4.233 6.466 -7.896 1.00 98.38 96 ASP A N 1
ATOM 705 C CA . ASP A 1 96 ? -4.936 6.521 -6.624 1.00 98.38 96 ASP A CA 1
ATOM 706 C C . ASP A 1 96 ? -6.062 5.492 -6.649 1.00 98.38 96 ASP A C 1
ATOM 708 O O . ASP A 1 96 ? -6.949 5.545 -7.505 1.00 98.38 96 ASP A O 1
ATOM 712 N N . VAL A 1 97 ? -6.012 4.533 -5.730 1.00 98.50 97 VAL A N 1
ATOM 713 C CA . VAL A 1 97 ? -7.044 3.505 -5.582 1.00 98.50 97 VAL A CA 1
ATOM 714 C C . VAL A 1 97 ? -7.638 3.589 -4.189 1.00 98.50 97 VAL A C 1
ATOM 716 O O . VAL A 1 97 ? -6.935 3.400 -3.199 1.00 98.50 97 VAL A O 1
ATOM 719 N N . ALA A 1 98 ? -8.941 3.855 -4.127 1.00 98.31 98 ALA A N 1
ATOM 720 C CA . ALA A 1 98 ? -9.709 3.770 -2.894 1.00 98.31 98 ALA A CA 1
ATOM 721 C C . ALA A 1 98 ? -9.866 2.300 -2.479 1.00 98.31 98 ALA A C 1
ATOM 723 O O . ALA A 1 98 ? -10.288 1.459 -3.276 1.00 98.31 98 ALA A O 1
ATOM 724 N N . VAL A 1 99 ? -9.529 2.003 -1.229 1.00 98.12 99 VAL A N 1
ATOM 725 C CA . VAL A 1 99 ? -9.606 0.676 -0.624 1.00 98.12 99 VAL A CA 1
ATOM 726 C C . VAL A 1 99 ? -10.607 0.731 0.533 1.00 98.12 99 VAL A C 1
ATOM 728 O O . VAL A 1 99 ? -10.350 1.440 1.510 1.00 98.12 99 VAL A O 1
ATOM 731 N N . PRO A 1 100 ? -11.749 0.028 0.432 1.00 96.69 100 PRO A N 1
ATOM 732 C CA . PRO A 1 100 ? -12.767 0.010 1.483 1.00 96.69 100 PRO A CA 1
ATOM 733 C C . PRO A 1 100 ? -12.238 -0.565 2.796 1.00 96.69 100 PRO A C 1
ATOM 735 O O . PRO A 1 100 ? -11.436 -1.497 2.778 1.00 96.69 100 PRO A O 1
ATOM 738 N N . CYS A 1 101 ? -12.706 -0.057 3.932 1.00 93.62 101 CYS A N 1
ATOM 739 C CA . CYS A 1 101 ? -12.269 -0.531 5.250 1.00 93.62 101 CYS A CA 1
ATOM 740 C C . CYS A 1 101 ? -13.172 -1.599 5.883 1.00 93.62 101 CYS A C 1
ATOM 742 O O . CYS A 1 101 ? -12.776 -2.217 6.872 1.00 93.62 101 CYS A O 1
ATOM 744 N N . GLY A 1 102 ? -14.360 -1.848 5.323 1.00 83.56 102 GLY A N 1
ATOM 745 C CA . GLY A 1 102 ? -15.306 -2.864 5.793 1.00 83.56 102 GLY A CA 1
ATOM 746 C C . GLY A 1 102 ? -16.225 -3.373 4.698 1.00 83.56 102 GLY A C 1
ATOM 747 O O . GLY A 1 102 ? -16.510 -2.602 3.759 1.00 83.56 102 GLY A O 1
#

Sequence (102 aa):
ASPTKPNVFPLSLRGPQPDGNVVVACLVQGFFPQEPLNVTWSESGAGVTVINFPPSQDASGGLYTTSSQLTLPAAQCPSDQSVTCHVKHYTNPIQDVAVPCG

InterPro domains:
  IPR003597 Immunoglobulin C1-set [PF07654] (14-91)
  IPR003597 Immunoglobulin C1-set [SM00407] (21-95)
  IPR007110 Immunoglobulin-like domain [PS50835] (6-98)
  IPR013783 Immunoglobulin-like fold [G3DSA:2.60.40.10] (3-101)
  IPR036179 Immunoglobulin-like domain superfamily [SSF48726] (6-94)
  IPR050380 Immune Recognition and Response Modulators [PTHR23411] (2-92)